Protein AF-A0A257PA71-F1 (afdb_monomer_lite)

Foldseek 3Di:
DDVCVVDVVVVVVCVPPDDPDPDDDDDPPQPQLDADQDDPPDDFADAQAQVSGHHAPCVLVASVVRRVLSVVLCVVCVVVVHTNNVSSNVSSVQQNQLSVLRVVVVVQCPDPVCVVVVVVVCVVPVVVVVVSNVRNHRDPVSRD

Sequence (144 aa):
MDLCCDSPYLAHILAGAEELLPQPLTIYRVPYGYIHRPNANDPTHIFRLGDQAGVIPSFTGDGMAIALHSAALAVDMFTKGADARAFHRRLSEDISGQITRAGWLYRLASMPNLQGVIFSGMQLFPASLRMAARLTRVPVKSRL

Radius of gyration: 19.1 Å; chains: 1; bounding box: 47×32×52 Å

Structure (mmCIF, N/CA/C/O backbone):
data_AF-A0A257PA71-F1
#
_entry.id   AF-A0A257PA71-F1
#
loop_
_atom_site.group_PDB
_atom_site.id
_atom_site.type_symbol
_atom_site.label_atom_id
_atom_site.label_alt_id
_atom_site.label_comp_id
_atom_site.label_asym_id
_atom_site.label_entity_id
_atom_site.label_seq_id
_atom_site.pdbx_PDB_ins_code
_atom_site.Cartn_x
_atom_site.Cartn_y
_atom_site.Cartn_z
_atom_site.occupancy
_atom_site.B_iso_or_equiv
_atom_site.auth_seq_id
_atom_site.auth_comp_id
_atom_site.auth_asym_id
_atom_site.auth_atom_id
_atom_site.pdbx_PDB_model_num
ATOM 1 N N . MET A 1 1 ? 11.593 14.171 -22.102 1.00 53.44 1 MET A N 1
ATOM 2 C CA . MET A 1 1 ? 12.471 13.039 -21.751 1.00 53.44 1 MET A CA 1
ATOM 3 C C . MET A 1 1 ? 11.782 11.811 -22.295 1.00 53.44 1 MET A C 1
ATOM 5 O O . MET A 1 1 ? 10.657 11.557 -21.884 1.00 53.44 1 MET A O 1
ATOM 9 N N . ASP A 1 2 ? 12.372 11.173 -23.299 1.00 76.88 2 ASP A N 1
ATOM 10 C CA . ASP A 1 2 ? 11.778 10.009 -23.956 1.00 76.88 2 ASP A CA 1
ATOM 11 C C . ASP A 1 2 ? 12.252 8.745 -23.226 1.00 76.88 2 ASP A C 1
ATOM 13 O O . ASP A 1 2 ? 13.415 8.362 -23.336 1.00 76.88 2 ASP A O 1
ATOM 17 N N . LEU A 1 3 ? 11.368 8.135 -22.429 1.00 79.50 3 LEU A N 1
ATOM 18 C CA . LEU A 1 3 ? 11.687 6.943 -21.631 1.00 79.50 3 LEU A CA 1
ATOM 19 C C . LEU A 1 3 ? 12.124 5.751 -22.498 1.00 79.50 3 LEU A C 1
ATOM 21 O O . LEU A 1 3 ? 12.829 4.868 -22.006 1.00 79.50 3 LEU A O 1
ATOM 25 N N . CYS A 1 4 ? 11.726 5.713 -23.772 1.00 85.31 4 CYS A N 1
ATOM 26 C CA . CYS A 1 4 ? 12.134 4.665 -24.703 1.00 85.31 4 CYS A CA 1
ATOM 27 C C . CYS A 1 4 ? 13.620 4.777 -25.076 1.00 85.31 4 CYS A C 1
ATOM 29 O O . CYS A 1 4 ? 14.260 3.751 -25.307 1.00 85.31 4 CYS A O 1
ATOM 31 N N . CYS A 1 5 ? 14.197 5.984 -25.061 1.00 85.44 5 CYS A N 1
ATOM 32 C CA . CYS A 1 5 ? 15.634 6.185 -25.272 1.00 85.44 5 CYS A CA 1
ATOM 33 C C . CYS A 1 5 ? 16.476 5.635 -24.112 1.00 85.44 5 CYS A C 1
ATOM 35 O O . CYS A 1 5 ? 17.582 5.145 -24.332 1.00 85.44 5 CYS A O 1
ATOM 37 N N . ASP A 1 6 ? 15.940 5.674 -22.890 1.00 85.50 6 ASP A N 1
ATOM 38 C CA . ASP A 1 6 ? 16.641 5.227 -21.682 1.00 85.50 6 ASP A CA 1
ATOM 39 C C . ASP A 1 6 ? 16.500 3.712 -21.435 1.00 85.50 6 ASP A C 1
ATOM 41 O O . ASP A 1 6 ? 17.232 3.135 -20.629 1.00 85.50 6 ASP A O 1
ATOM 45 N N . SER A 1 7 ? 15.564 3.040 -22.119 1.00 88.50 7 SER A N 1
ATOM 46 C CA . SER A 1 7 ? 15.288 1.611 -21.943 1.00 88.50 7 SER A CA 1
ATOM 47 C C . SER A 1 7 ? 14.947 0.923 -23.273 1.00 88.50 7 SER A C 1
ATOM 49 O O . SER A 1 7 ? 13.787 0.926 -23.695 1.00 88.50 7 SER A O 1
ATOM 51 N N . PRO A 1 8 ? 15.917 0.225 -23.901 1.00 89.31 8 PRO A N 1
ATOM 52 C CA . PRO A 1 8 ? 15.677 -0.551 -25.123 1.00 89.31 8 PRO A CA 1
ATOM 53 C C . PRO A 1 8 ? 14.577 -1.608 -24.963 1.00 89.31 8 PRO A C 1
ATOM 55 O O . PRO A 1 8 ? 13.844 -1.909 -25.902 1.00 89.31 8 PRO A O 1
ATOM 58 N N . TYR A 1 9 ? 14.434 -2.161 -23.756 1.00 89.69 9 TYR A N 1
ATOM 59 C CA . TYR A 1 9 ? 13.377 -3.117 -23.442 1.00 89.69 9 TYR A CA 1
ATOM 60 C C . TYR A 1 9 ? 11.986 -2.468 -23.453 1.00 89.69 9 TYR A C 1
ATOM 62 O O . TYR A 1 9 ? 11.038 -3.052 -23.974 1.00 89.69 9 TYR A O 1
ATOM 70 N N . LEU A 1 10 ? 11.862 -1.248 -22.919 1.00 89.62 10 LEU A N 1
ATOM 71 C CA . LEU A 1 10 ? 10.608 -0.497 -22.964 1.00 89.62 10 LEU A CA 1
ATOM 72 C C . LEU A 1 10 ? 10.233 -0.139 -24.407 1.00 89.62 10 LEU A C 1
ATOM 74 O O . LEU A 1 10 ? 9.086 -0.347 -24.796 1.00 89.62 10 LEU A O 1
ATOM 78 N N . ALA A 1 11 ? 11.206 0.315 -25.204 1.00 91.94 11 ALA A N 1
ATOM 79 C CA . ALA A 1 11 ? 11.009 0.602 -26.625 1.00 91.94 11 ALA A CA 1
ATOM 80 C C . ALA A 1 11 ? 10.507 -0.631 -27.397 1.00 91.94 11 ALA A C 1
ATOM 82 O O . ALA A 1 11 ? 9.630 -0.518 -28.248 1.00 91.94 11 ALA A O 1
ATOM 83 N N . HIS A 1 12 ? 11.020 -1.820 -27.064 1.00 94.44 12 HIS A N 1
ATOM 84 C CA . HIS A 1 12 ? 10.554 -3.071 -27.657 1.00 94.44 12 HIS A CA 1
ATOM 85 C C . HIS A 1 12 ? 9.102 -3.407 -27.279 1.00 94.44 12 HIS A C 1
ATOM 87 O O . HIS A 1 12 ? 8.327 -3.782 -28.153 1.00 94.44 12 HIS A O 1
ATOM 93 N N . ILE A 1 13 ? 8.714 -3.253 -26.006 1.00 94.25 13 ILE A N 1
ATOM 94 C CA . ILE A 1 13 ? 7.335 -3.526 -25.551 1.00 94.25 13 ILE A CA 1
ATOM 95 C C . ILE A 1 13 ? 6.327 -2.573 -26.199 1.00 94.25 13 ILE A C 1
ATOM 97 O O . ILE A 1 13 ? 5.216 -2.985 -26.520 1.00 94.25 13 ILE A O 1
ATOM 101 N N . LEU A 1 14 ? 6.701 -1.306 -26.370 1.00 92.44 14 LEU A N 1
ATOM 102 C CA . LEU A 1 14 ? 5.835 -0.278 -26.946 1.00 92.44 14 LEU A CA 1
ATOM 103 C C . LEU A 1 14 ? 5.907 -0.222 -28.480 1.00 92.44 14 LEU A C 1
ATOM 105 O O . LEU A 1 14 ? 5.293 0.654 -29.088 1.00 92.44 14 LEU A O 1
ATOM 109 N N . ALA A 1 15 ? 6.630 -1.141 -29.127 1.00 94.31 15 ALA A N 1
ATOM 110 C CA . ALA A 1 15 ? 6.747 -1.170 -30.578 1.00 94.31 15 ALA A CA 1
ATOM 111 C C . ALA A 1 15 ? 5.366 -1.348 -31.235 1.00 94.31 15 ALA A C 1
ATOM 113 O O . ALA A 1 15 ? 4.691 -2.357 -31.038 1.00 94.31 15 ALA A O 1
ATOM 114 N N . GLY A 1 16 ? 4.952 -0.357 -32.029 1.00 93.12 16 GLY A N 1
ATOM 115 C CA . GLY A 1 16 ? 3.643 -0.338 -32.690 1.00 93.12 16 GLY A CA 1
ATOM 116 C C . GLY A 1 16 ? 2.478 0.118 -31.805 1.00 93.12 16 GLY A C 1
ATOM 117 O O . GLY A 1 16 ? 1.339 0.080 -32.263 1.00 93.12 16 GLY A O 1
ATOM 118 N N . ALA A 1 17 ? 2.734 0.553 -30.567 1.00 92.94 17 ALA A N 1
ATOM 119 C CA . ALA A 1 17 ? 1.725 1.214 -29.749 1.00 92.94 17 ALA A CA 1
ATOM 120 C C . ALA A 1 17 ? 1.422 2.624 -30.289 1.00 92.94 17 ALA A C 1
ATOM 122 O O . ALA A 1 17 ? 2.310 3.314 -30.789 1.00 92.94 17 ALA A O 1
ATOM 123 N N . GLU A 1 18 ? 0.169 3.056 -30.156 1.00 92.62 18 GLU A N 1
ATOM 124 C CA . GLU A 1 18 ? -0.270 4.416 -30.477 1.00 92.62 18 GLU A CA 1
ATOM 125 C C . GLU A 1 18 ? -0.440 5.223 -29.185 1.00 92.62 18 GLU A C 1
ATOM 127 O O . GLU A 1 18 ? -1.085 4.773 -28.232 1.00 92.62 18 GLU A O 1
ATOM 132 N N . GLU A 1 19 ? 0.141 6.422 -29.135 1.00 89.62 19 GLU A N 1
ATOM 133 C CA . GLU A 1 19 ? -0.045 7.332 -28.006 1.00 89.62 19 GLU A CA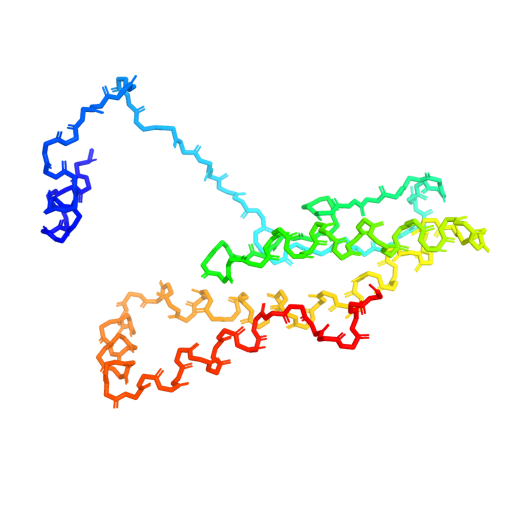 1
ATOM 134 C C . GLU A 1 19 ? -1.458 7.927 -28.033 1.00 89.62 19 GLU A C 1
ATOM 136 O O . GLU A 1 19 ? -1.798 8.739 -28.888 1.00 89.62 19 GLU A O 1
ATOM 141 N N . LEU A 1 20 ? -2.288 7.554 -27.056 1.00 92.25 20 LEU A N 1
ATOM 142 C CA . LEU A 1 20 ? -3.658 8.071 -26.939 1.00 92.25 20 LEU A CA 1
ATOM 143 C C . LEU A 1 20 ? -3.735 9.485 -26.340 1.00 92.25 20 LEU A C 1
ATOM 145 O O . LEU A 1 20 ? -4.803 10.095 -26.333 1.00 92.25 20 LEU A O 1
ATOM 149 N N . LEU A 1 21 ? -2.634 9.991 -25.780 1.00 90.50 21 LEU A N 1
ATOM 150 C CA . LEU A 1 21 ? -2.567 11.284 -25.105 1.00 90.50 21 LEU A CA 1
ATOM 151 C C . LEU A 1 21 ? -1.356 12.073 -25.613 1.00 90.50 21 LEU A C 1
ATOM 153 O O . LEU A 1 21 ? -0.294 11.479 -25.768 1.00 90.50 21 LEU A O 1
ATOM 157 N N . PRO A 1 22 ? -1.454 13.409 -25.761 1.00 89.12 22 PRO A N 1
ATOM 158 C CA . PRO A 1 22 ? -0.326 14.241 -26.196 1.00 89.12 22 PRO A CA 1
ATOM 159 C C . PRO A 1 22 ? 0.881 14.234 -25.245 1.00 89.12 22 PRO A C 1
ATOM 161 O O . PRO A 1 22 ? 1.955 14.705 -25.605 1.00 89.12 22 PRO A O 1
ATOM 164 N N . GLN A 1 23 ? 0.683 13.796 -23.998 1.00 84.31 23 GLN A N 1
ATOM 165 C CA . GLN A 1 23 ? 1.734 13.654 -22.995 1.00 84.31 23 GLN A CA 1
ATOM 166 C C . GLN A 1 23 ? 1.343 12.609 -21.936 1.00 84.31 23 GLN A C 1
ATOM 168 O O . GLN A 1 23 ? 0.150 12.452 -21.645 1.00 84.31 23 GLN A O 1
ATOM 173 N N . PRO A 1 24 ? 2.320 11.939 -21.295 1.00 81.19 24 PRO A N 1
ATOM 174 C CA . PRO A 1 24 ? 2.051 11.025 -20.191 1.00 81.19 24 PRO A CA 1
ATOM 175 C C . PRO A 1 24 ? 1.407 11.734 -18.993 1.00 81.19 24 PRO A C 1
ATOM 177 O O . PRO A 1 24 ? 1.879 12.780 -18.541 1.00 81.19 24 PRO A O 1
ATOM 180 N N . LEU A 1 25 ? 0.368 11.127 -18.418 1.00 86.00 25 LEU A N 1
ATOM 181 C CA . LEU A 1 25 ? -0.167 11.529 -17.117 1.00 86.00 25 LEU A CA 1
ATOM 182 C C . LEU A 1 25 ? 0.612 10.821 -16.010 1.00 86.00 25 LEU A C 1
ATOM 184 O O . LEU A 1 25 ? 0.800 9.607 -16.051 1.00 86.00 25 LEU A O 1
ATOM 188 N N . THR A 1 26 ? 1.047 11.576 -15.003 1.00 81.00 26 THR A N 1
ATOM 189 C CA . THR A 1 26 ? 1.790 11.028 -13.867 1.00 81.00 26 THR A CA 1
ATOM 190 C C . THR A 1 26 ? 1.078 11.307 -12.553 1.00 81.00 26 THR A C 1
ATOM 192 O O . THR A 1 26 ? 0.600 12.414 -12.301 1.00 81.00 26 THR A O 1
ATOM 195 N N . ILE A 1 27 ? 1.035 10.291 -11.693 1.00 81.75 27 ILE A N 1
ATOM 196 C CA . ILE A 1 27 ? 0.692 10.448 -10.283 1.00 81.75 27 ILE A CA 1
ATOM 197 C C . ILE A 1 27 ? 2.019 10.536 -9.532 1.00 81.75 27 ILE A C 1
ATOM 199 O O . ILE A 1 27 ? 2.791 9.578 -9.492 1.00 81.75 27 ILE A O 1
ATOM 203 N N . TYR A 1 28 ? 2.291 11.697 -8.942 1.00 84.75 28 TYR A N 1
ATOM 204 C CA . TYR A 1 28 ? 3.550 11.983 -8.259 1.00 84.75 28 TYR A CA 1
ATOM 205 C C . TYR A 1 28 ? 3.327 12.233 -6.764 1.00 84.75 28 TYR A C 1
ATOM 207 O O . TYR A 1 28 ? 2.225 12.560 -6.330 1.00 84.75 28 TYR A O 1
ATOM 215 N N . ARG A 1 29 ? 4.393 12.078 -5.965 1.00 84.81 29 ARG A N 1
ATOM 216 C CA . ARG A 1 29 ? 4.389 12.294 -4.500 1.00 84.81 29 ARG A CA 1
ATOM 217 C C . ARG A 1 29 ? 3.359 11.447 -3.744 1.00 84.81 29 ARG A C 1
ATOM 219 O O . ARG A 1 29 ? 2.805 11.884 -2.737 1.00 84.81 29 ARG A O 1
ATOM 226 N N . VAL A 1 30 ? 3.156 10.213 -4.200 1.00 89.50 30 VAL A N 1
ATOM 227 C CA . VAL A 1 30 ? 2.355 9.222 -3.475 1.00 89.50 30 VAL A CA 1
ATOM 228 C C . VAL A 1 30 ? 2.965 9.012 -2.078 1.00 89.50 30 VAL A C 1
ATOM 230 O O . VAL A 1 30 ? 4.174 8.775 -1.983 1.00 89.50 30 VAL A O 1
ATOM 233 N N . PRO A 1 31 ? 2.180 9.100 -0.988 1.00 92.38 31 PRO A N 1
ATOM 234 C CA . PRO A 1 31 ? 2.688 9.032 0.380 1.00 92.38 31 PRO A CA 1
ATOM 235 C C . PRO A 1 31 ? 2.965 7.581 0.809 1.00 92.38 31 PRO A C 1
ATOM 237 O O . PRO A 1 31 ? 2.367 7.063 1.750 1.00 92.38 31 PRO A O 1
ATOM 240 N N . TYR A 1 32 ? 3.869 6.893 0.107 1.00 92.69 32 TYR A N 1
ATOM 241 C CA . TYR A 1 32 ? 4.229 5.511 0.417 1.00 92.69 32 TYR A CA 1
ATOM 242 C C . TYR A 1 32 ? 4.723 5.359 1.859 1.00 92.69 32 TYR A C 1
ATOM 244 O O . TYR A 1 32 ? 5.576 6.113 2.326 1.00 92.69 32 TYR A O 1
ATOM 252 N N . GLY A 1 33 ? 4.209 4.343 2.552 1.00 93.31 33 GLY A N 1
ATOM 253 C CA . GLY A 1 33 ? 4.483 4.111 3.969 1.00 93.31 33 GLY A CA 1
ATOM 254 C C . GLY A 1 33 ? 3.468 4.760 4.909 1.00 93.31 33 GLY A C 1
ATOM 255 O O . GLY A 1 33 ? 3.524 4.503 6.111 1.00 93.31 33 GLY A O 1
ATOM 256 N N . TYR A 1 34 ? 2.535 5.566 4.390 1.00 96.12 34 TYR A N 1
ATOM 257 C CA . TYR A 1 34 ? 1.442 6.112 5.185 1.00 96.12 34 TYR A CA 1
ATOM 258 C C . TYR A 1 34 ? 0.597 4.989 5.790 1.00 96.12 34 TYR A C 1
ATOM 260 O O . TYR A 1 34 ? 0.215 4.044 5.100 1.00 96.12 34 TYR A O 1
ATOM 268 N N . ILE A 1 35 ? 0.299 5.119 7.081 1.00 96.88 35 ILE A N 1
ATOM 269 C CA . ILE A 1 35 ? -0.636 4.280 7.829 1.00 96.88 35 ILE A CA 1
ATOM 270 C C . ILE A 1 35 ? -1.412 5.223 8.738 1.00 96.88 35 ILE A C 1
ATOM 272 O O . ILE A 1 35 ? -0.818 5.907 9.577 1.00 96.88 35 ILE A O 1
ATOM 276 N N . HIS A 1 36 ? -2.731 5.251 8.597 1.00 96.75 36 HIS A N 1
ATOM 277 C CA . HIS A 1 36 ? -3.580 5.994 9.509 1.00 96.75 36 HIS A CA 1
ATOM 278 C C . HIS A 1 36 ? -3.499 5.374 10.911 1.00 96.75 36 HIS A C 1
ATOM 280 O O . HIS A 1 36 ? -3.703 4.173 11.101 1.00 96.75 36 HIS A O 1
ATOM 286 N N . ARG A 1 37 ? -3.182 6.207 11.904 1.00 94.44 37 ARG A N 1
ATOM 287 C CA . ARG A 1 37 ? -3.182 5.844 13.323 1.00 94.44 37 ARG A CA 1
ATOM 288 C C . ARG A 1 37 ? -4.331 6.597 13.995 1.00 94.44 37 ARG A C 1
ATOM 290 O O . ARG A 1 37 ? -4.343 7.827 13.901 1.00 94.44 37 ARG A O 1
ATOM 297 N N . PRO A 1 38 ? -5.271 5.898 14.655 1.00 92.00 38 PRO A N 1
ATOM 298 C CA . PRO A 1 38 ? -6.423 6.556 15.252 1.00 92.00 38 PRO A CA 1
ATOM 299 C C . PRO A 1 38 ? -5.984 7.514 16.363 1.00 92.00 38 PRO A C 1
ATOM 301 O O . PRO A 1 38 ? -5.160 7.162 17.209 1.00 92.00 38 PRO A O 1
ATOM 304 N N . ASN A 1 39 ? -6.556 8.714 16.389 1.00 91.94 39 ASN A N 1
ATOM 305 C CA . ASN A 1 39 ? -6.271 9.753 17.379 1.00 91.94 39 ASN A CA 1
ATOM 306 C C . ASN A 1 39 ? -7.561 10.300 18.018 1.00 91.94 39 ASN A C 1
ATOM 308 O O . ASN A 1 39 ? -8.667 9.925 17.641 1.00 91.94 39 ASN A O 1
ATOM 312 N N . ALA A 1 40 ? -7.441 11.129 19.060 1.00 88.44 40 ALA A N 1
ATOM 313 C CA . ALA A 1 40 ? -8.579 11.669 19.821 1.00 88.44 40 ALA A CA 1
ATOM 314 C C . ALA A 1 40 ? -9.595 12.452 18.966 1.00 88.44 40 ALA A C 1
ATOM 316 O O . ALA A 1 40 ? -10.782 12.412 19.267 1.00 88.44 40 ALA A O 1
ATOM 317 N N . ASN A 1 41 ? -9.136 13.098 17.892 1.00 90.81 41 ASN A N 1
ATOM 318 C CA . ASN A 1 41 ? -9.944 13.986 17.058 1.00 90.81 41 ASN A CA 1
ATOM 319 C C . ASN A 1 41 ? -10.607 13.266 15.875 1.00 90.81 41 ASN A C 1
ATOM 321 O O . ASN A 1 41 ? -11.297 13.905 15.081 1.00 90.81 41 ASN A O 1
ATOM 325 N N . ASP A 1 42 ? -10.385 11.958 15.715 1.00 91.62 42 ASP A N 1
ATOM 326 C CA . ASP A 1 42 ? -11.008 11.203 14.634 1.00 91.62 42 ASP A CA 1
ATOM 327 C C . ASP A 1 42 ? -12.525 11.058 14.850 1.00 91.62 42 ASP A C 1
ATOM 329 O O . ASP A 1 42 ? -12.956 10.671 15.942 1.00 91.62 42 ASP A O 1
ATOM 333 N N . PRO A 1 43 ? -13.350 11.303 13.813 1.00 91.25 43 PRO A N 1
ATOM 334 C CA . PRO A 1 43 ? -14.786 11.067 13.884 1.00 91.25 43 PRO A CA 1
ATOM 335 C C . PRO A 1 43 ? -15.098 9.598 14.188 1.00 91.25 43 PRO A C 1
ATOM 337 O O . PRO A 1 43 ? -14.605 8.690 13.520 1.00 91.25 43 PRO A O 1
ATOM 340 N N . THR A 1 44 ? -15.969 9.359 15.167 1.00 87.00 44 THR A N 1
ATOM 341 C CA . THR A 1 44 ? -16.285 8.013 15.682 1.00 87.00 44 THR A CA 1
ATOM 342 C C . THR A 1 44 ? -16.997 7.101 14.680 1.00 87.00 44 THR A C 1
ATOM 344 O O . THR A 1 44 ? -16.981 5.883 14.843 1.00 87.00 44 THR A O 1
ATOM 347 N N . HIS A 1 45 ? -17.601 7.675 13.639 1.00 89.31 45 HIS A N 1
ATOM 348 C CA . HIS A 1 45 ? -18.443 6.988 12.657 1.00 89.31 45 HIS A CA 1
ATOM 349 C C . HIS A 1 45 ? -17.860 6.995 11.233 1.00 89.31 45 HIS A C 1
ATOM 351 O O . HIS A 1 45 ? -18.535 6.568 10.299 1.00 89.31 45 HIS A O 1
ATOM 357 N N . ILE A 1 46 ? -16.619 7.464 11.039 1.00 94.69 46 ILE A N 1
ATOM 358 C CA . ILE A 1 46 ? -15.973 7.486 9.716 1.00 94.69 46 ILE A CA 1
ATOM 359 C C . ILE A 1 46 ? -14.943 6.361 9.607 1.00 94.69 46 ILE A C 1
ATOM 361 O O . ILE A 1 46 ? -13.843 6.439 10.151 1.00 94.69 46 ILE A O 1
ATOM 365 N N . PHE A 1 47 ? -15.285 5.336 8.830 1.00 96.44 47 PHE A N 1
ATOM 366 C CA . PHE A 1 47 ? -14.406 4.215 8.509 1.00 96.44 47 PHE A CA 1
ATOM 367 C C . PHE A 1 47 ? -13.572 4.574 7.277 1.00 96.44 47 PHE A C 1
ATOM 369 O O . PHE A 1 47 ? -14.107 4.862 6.210 1.00 96.44 47 PHE A O 1
ATOM 376 N N . ARG A 1 48 ? -12.244 4.570 7.426 1.00 97.00 48 ARG A N 1
ATOM 377 C CA . ARG A 1 48 ? -11.301 4.889 6.341 1.00 97.00 48 ARG A CA 1
ATOM 378 C C . ARG A 1 48 ? -10.832 3.585 5.726 1.00 97.00 48 ARG A C 1
ATOM 380 O O . ARG A 1 48 ? -10.331 2.736 6.455 1.00 97.00 48 ARG A O 1
ATOM 387 N N . LEU A 1 49 ? -11.006 3.428 4.421 1.00 97.31 49 LEU A N 1
ATOM 388 C CA . LEU A 1 49 ? -10.714 2.191 3.693 1.00 97.31 49 LEU A CA 1
ATOM 389 C C . LEU A 1 49 ? -9.629 2.434 2.639 1.00 97.31 49 LEU A C 1
ATOM 391 O O . LEU A 1 49 ? -9.419 3.570 2.208 1.00 97.31 49 LEU A O 1
ATOM 395 N N . GLY A 1 50 ? -8.954 1.366 2.213 1.00 96.00 50 GLY A N 1
ATOM 396 C CA . GLY A 1 50 ? -7.920 1.419 1.174 1.00 96.00 50 GLY A CA 1
ATOM 397 C C . GLY A 1 50 ? -6.842 2.463 1.469 1.00 96.00 50 GLY A C 1
ATOM 398 O O . GLY A 1 50 ? -6.347 2.552 2.594 1.00 96.00 50 GLY A O 1
ATOM 399 N N . ASP A 1 51 ? -6.525 3.291 0.475 1.00 95.19 51 ASP A N 1
ATOM 400 C CA . ASP A 1 51 ? -5.462 4.300 0.563 1.00 95.19 51 ASP A CA 1
ATOM 401 C C . ASP A 1 51 ? -5.721 5.384 1.624 1.00 95.19 51 ASP A C 1
ATOM 403 O O . ASP A 1 51 ? -4.778 6.009 2.109 1.00 95.19 51 ASP A O 1
ATOM 407 N N . GLN A 1 52 ? -6.973 5.576 2.068 1.00 95.25 52 GLN A N 1
ATOM 408 C CA . GLN A 1 52 ? -7.265 6.459 3.205 1.00 95.25 52 GLN A CA 1
ATOM 409 C C . GLN A 1 52 ? -6.800 5.873 4.548 1.00 95.25 52 GLN A C 1
ATOM 411 O O . GLN A 1 52 ? -6.659 6.611 5.523 1.00 95.25 52 GLN A O 1
ATOM 416 N N . ALA A 1 53 ? -6.587 4.556 4.619 1.00 96.06 53 ALA A N 1
ATOM 417 C CA . ALA A 1 53 ? -6.096 3.859 5.804 1.00 96.06 53 ALA A CA 1
ATOM 418 C C . ALA A 1 53 ? -4.608 3.505 5.724 1.00 96.06 53 ALA A C 1
ATOM 420 O O . ALA A 1 53 ? -3.933 3.484 6.754 1.00 96.06 53 ALA A O 1
ATOM 421 N N . GLY A 1 54 ? -4.073 3.246 4.532 1.00 96.00 54 GLY A N 1
ATOM 422 C CA . GLY A 1 54 ? -2.644 3.027 4.358 1.00 96.00 54 GLY A CA 1
ATOM 423 C C . GLY A 1 54 ? -2.227 2.894 2.900 1.00 96.00 54 GLY A C 1
ATOM 424 O O . GLY A 1 54 ? -2.977 2.375 2.085 1.00 96.00 54 GLY A O 1
ATOM 425 N N . VAL A 1 55 ? -1.010 3.345 2.587 1.00 95.38 55 VAL A N 1
ATOM 426 C CA . VAL A 1 55 ? -0.495 3.436 1.214 1.00 95.38 55 VAL A CA 1
ATOM 427 C C . VAL A 1 55 ? 0.810 2.651 1.097 1.00 95.38 55 VAL A C 1
ATOM 429 O O . VAL A 1 55 ? 1.830 2.993 1.704 1.00 95.38 55 VAL A O 1
ATOM 432 N N . ILE A 1 56 ? 0.789 1.583 0.300 1.00 93.88 56 ILE A N 1
ATOM 433 C CA . ILE A 1 56 ? 1.930 0.687 0.077 1.00 93.88 56 ILE A CA 1
ATOM 434 C C . ILE A 1 56 ? 2.671 1.047 -1.222 1.00 93.88 56 ILE A C 1
ATOM 436 O O . ILE A 1 56 ? 2.022 1.447 -2.188 1.00 93.88 56 ILE A O 1
ATOM 440 N N . PRO A 1 57 ? 4.010 0.899 -1.305 1.00 91.31 57 PRO A N 1
ATOM 441 C CA . PRO A 1 57 ? 4.725 1.021 -2.573 1.00 91.31 57 PRO A CA 1
ATOM 442 C C . PRO A 1 57 ? 4.118 0.157 -3.685 1.00 91.31 57 PRO A C 1
ATOM 444 O O . PRO A 1 57 ? 4.052 -1.072 -3.554 1.00 91.31 57 PRO A O 1
ATOM 447 N N . SER A 1 58 ? 3.757 0.795 -4.805 1.00 86.38 58 SER A N 1
ATOM 448 C CA . SER A 1 58 ? 3.120 0.154 -5.971 1.00 86.38 58 SER A CA 1
ATOM 449 C C . SER A 1 58 ? 3.913 -1.030 -6.524 1.00 86.38 58 SER A C 1
ATOM 451 O O . SER A 1 58 ? 3.327 -1.982 -7.026 1.00 86.38 58 SER A O 1
ATOM 453 N N . PHE A 1 59 ? 5.238 -1.026 -6.340 1.00 79.31 59 PHE A N 1
ATOM 454 C CA . PHE A 1 59 ? 6.131 -2.138 -6.676 1.00 79.31 59 PHE A CA 1
ATOM 455 C C . PHE A 1 59 ? 5.671 -3.495 -6.113 1.00 79.31 59 PHE A C 1
ATOM 457 O O . PHE A 1 59 ? 5.885 -4.532 -6.730 1.00 79.31 59 PHE A O 1
ATOM 464 N N . THR A 1 60 ? 5.031 -3.498 -4.943 1.00 78.56 60 THR A N 1
ATOM 465 C CA . THR A 1 60 ? 4.575 -4.733 -4.284 1.00 78.56 60 THR A CA 1
ATOM 466 C C . THR A 1 60 ? 3.172 -5.174 -4.697 1.00 78.56 60 THR A C 1
ATOM 468 O O . THR A 1 60 ? 2.791 -6.308 -4.410 1.00 78.56 60 THR A O 1
ATOM 471 N N . GLY A 1 61 ? 2.417 -4.306 -5.382 1.00 78.69 61 GLY A N 1
ATOM 472 C CA . GLY A 1 61 ? 1.113 -4.620 -5.971 1.00 78.69 61 GLY A CA 1
ATOM 473 C C . GLY A 1 61 ? -0.021 -4.919 -4.984 1.00 78.69 61 GLY A C 1
ATOM 474 O O . GLY A 1 61 ? -1.054 -5.428 -5.403 1.00 78.69 61 GLY A O 1
ATOM 475 N N . ASP A 1 62 ? 0.140 -4.629 -3.689 1.00 87.12 62 ASP A N 1
ATOM 476 C CA . ASP A 1 62 ? -0.796 -5.092 -2.648 1.00 87.12 62 ASP A CA 1
ATOM 477 C C . ASP A 1 62 ? -1.850 -4.046 -2.229 1.00 87.12 62 ASP A C 1
ATOM 479 O O . ASP A 1 62 ? -2.643 -4.292 -1.322 1.00 87.12 62 ASP A O 1
ATOM 483 N N . GLY A 1 63 ? -1.897 -2.880 -2.888 1.00 91.56 63 GLY A N 1
ATOM 484 C CA . GLY A 1 63 ? -2.857 -1.809 -2.569 1.00 91.56 63 GLY A CA 1
ATOM 485 C C . GLY A 1 63 ? -4.318 -2.257 -2.698 1.00 91.56 63 GLY A C 1
ATOM 486 O O . GLY A 1 63 ? -5.124 -2.039 -1.796 1.00 91.56 63 GLY A O 1
ATOM 487 N N . MET A 1 64 ? -4.642 -3.004 -3.759 1.00 93.12 64 MET A N 1
ATOM 488 C CA . MET A 1 64 ? -5.978 -3.591 -3.934 1.00 93.12 64 MET A CA 1
ATOM 489 C C . MET A 1 64 ? -6.317 -4.610 -2.839 1.00 93.12 64 MET A C 1
ATOM 491 O O . MET A 1 64 ? -7.464 -4.684 -2.401 1.00 93.12 64 MET A O 1
ATOM 495 N N . ALA A 1 65 ? -5.332 -5.377 -2.363 1.00 92.62 65 ALA A N 1
ATOM 496 C CA . ALA A 1 65 ? -5.544 -6.320 -1.272 1.00 92.62 65 ALA A CA 1
ATOM 497 C C . ALA A 1 65 ? -5.828 -5.593 0.050 1.00 92.62 65 ALA A C 1
ATOM 499 O O . ALA A 1 65 ? -6.720 -6.014 0.781 1.00 92.62 65 ALA A O 1
ATOM 500 N N . ILE A 1 66 ? -5.140 -4.477 0.329 1.00 94.56 66 ILE A N 1
ATOM 501 C CA . ILE A 1 66 ? -5.443 -3.602 1.474 1.00 94.56 66 ILE A CA 1
ATOM 502 C C . ILE A 1 66 ? -6.866 -3.047 1.359 1.00 94.56 66 ILE A C 1
ATOM 504 O O . ILE A 1 66 ? -7.607 -3.087 2.338 1.00 94.56 66 ILE A O 1
ATOM 508 N N . ALA A 1 67 ? -7.270 -2.567 0.178 1.00 96.44 67 ALA A N 1
ATOM 509 C CA . ALA A 1 67 ? -8.615 -2.040 -0.042 1.00 96.44 67 ALA A CA 1
ATOM 510 C C . ALA A 1 67 ? -9.694 -3.091 0.260 1.00 96.44 67 ALA A C 1
ATOM 512 O O . ALA A 1 67 ? -10.576 -2.841 1.083 1.00 96.44 67 ALA A O 1
ATOM 513 N N . LEU A 1 68 ? -9.573 -4.288 -0.319 1.00 96.25 68 LEU A N 1
ATOM 514 C CA . LEU A 1 68 ? -10.511 -5.390 -0.091 1.00 96.25 68 LEU A CA 1
ATOM 515 C C . LEU A 1 68 ? -10.516 -5.859 1.370 1.00 96.25 68 LEU A C 1
ATOM 517 O O . LEU A 1 68 ? -11.587 -6.014 1.953 1.00 96.25 68 LEU A O 1
ATOM 521 N N . HIS A 1 69 ? -9.336 -6.023 1.977 1.00 96.44 69 HIS A N 1
ATOM 522 C CA . HIS A 1 69 ? -9.199 -6.395 3.389 1.00 96.44 69 HIS A CA 1
ATOM 523 C C . HIS A 1 69 ? -9.870 -5.368 4.306 1.00 96.44 69 HIS A C 1
ATOM 525 O O . HIS A 1 69 ? -10.684 -5.719 5.156 1.00 96.44 69 HIS A O 1
ATOM 531 N N . SER A 1 70 ? -9.586 -4.081 4.091 1.00 97.75 70 SER A N 1
ATOM 532 C CA . SER A 1 70 ? -10.178 -3.001 4.880 1.00 97.75 70 SER A CA 1
ATOM 533 C C . SER A 1 70 ? -11.699 -2.950 4.746 1.00 97.75 70 SER A C 1
ATOM 535 O O . SER A 1 70 ? -12.376 -2.729 5.745 1.00 97.75 70 SER A O 1
ATOM 537 N N . ALA A 1 71 ? -12.245 -3.204 3.551 1.00 97.69 71 ALA A N 1
ATOM 538 C CA . ALA A 1 71 ? -13.684 -3.236 3.321 1.00 97.69 71 ALA A CA 1
ATOM 539 C C . ALA A 1 71 ? -14.351 -4.415 4.046 1.00 97.69 71 ALA A C 1
ATOM 541 O O . ALA A 1 71 ? -15.329 -4.209 4.762 1.00 97.69 71 ALA A O 1
ATOM 542 N N . ALA A 1 72 ? -13.799 -5.626 3.918 1.00 97.81 72 ALA A N 1
ATOM 543 C CA . ALA A 1 72 ? -14.314 -6.813 4.602 1.00 97.81 72 ALA A CA 1
ATOM 544 C C . ALA A 1 72 ? -14.293 -6.640 6.129 1.00 97.81 72 ALA A C 1
ATOM 546 O O . ALA A 1 72 ? -15.300 -6.864 6.801 1.00 97.81 72 ALA A O 1
ATOM 547 N N . LEU A 1 73 ? -13.171 -6.148 6.666 1.00 97.62 73 LEU A N 1
ATOM 548 C CA . LEU A 1 73 ? -13.025 -5.861 8.090 1.00 97.62 73 LEU A CA 1
ATOM 549 C C . LEU A 1 73 ? -14.004 -4.776 8.561 1.00 97.62 73 LEU A C 1
ATOM 551 O O . LEU A 1 73 ? -14.582 -4.902 9.637 1.00 97.62 73 LEU A O 1
ATOM 555 N N . ALA A 1 74 ? -14.211 -3.718 7.772 1.00 97.38 74 ALA A N 1
ATOM 556 C CA . ALA A 1 74 ? -15.145 -2.654 8.124 1.00 97.38 74 ALA A CA 1
ATOM 557 C C . ALA A 1 74 ? -16.584 -3.169 8.204 1.00 97.38 74 ALA A C 1
ATOM 559 O O . ALA A 1 74 ? -17.272 -2.852 9.168 1.00 97.38 74 ALA A O 1
ATOM 560 N N . VAL A 1 75 ? -17.022 -3.993 7.246 1.00 97.56 75 VAL A N 1
ATOM 561 C CA . VAL A 1 75 ? -18.360 -4.606 7.262 1.00 97.56 75 VAL A CA 1
ATOM 562 C C . VAL A 1 75 ? -18.538 -5.508 8.488 1.00 97.56 75 VAL A C 1
ATOM 564 O O . VAL A 1 75 ? -19.534 -5.380 9.203 1.00 97.56 75 VAL A O 1
ATOM 567 N N . ASP A 1 76 ? -17.568 -6.379 8.777 1.00 97.56 76 ASP A N 1
ATOM 568 C CA . ASP A 1 76 ? -17.612 -7.268 9.946 1.00 97.56 76 ASP A CA 1
ATOM 569 C C . ASP A 1 76 ? -17.680 -6.485 11.268 1.00 97.56 76 ASP A C 1
ATOM 571 O O . ASP A 1 76 ? -18.509 -6.759 12.135 1.00 97.56 76 ASP A O 1
ATOM 575 N N . MET A 1 77 ? -16.843 -5.459 11.416 1.00 96.88 77 MET A N 1
ATOM 576 C CA . MET A 1 77 ? -16.783 -4.661 12.639 1.00 96.88 77 MET A CA 1
ATOM 577 C C . MET A 1 77 ? -18.003 -3.751 12.804 1.00 96.88 77 MET A C 1
ATOM 579 O O . MET A 1 77 ? -18.540 -3.642 13.907 1.00 96.88 77 MET A O 1
ATOM 583 N N . PHE A 1 78 ? -18.479 -3.144 11.716 1.00 96.38 78 PHE A N 1
ATOM 584 C CA . PHE A 1 78 ? -19.668 -2.296 11.721 1.00 96.38 78 PHE A CA 1
ATOM 585 C C . PHE A 1 78 ? -20.921 -3.087 12.111 1.00 96.38 78 PHE A C 1
ATOM 587 O O . PHE A 1 78 ? -21.681 -2.652 12.974 1.00 96.38 78 PHE A O 1
ATOM 594 N N . THR A 1 79 ? -21.113 -4.284 11.546 1.00 97.00 79 THR A N 1
ATOM 595 C CA . THR A 1 79 ? -22.269 -5.143 11.873 1.00 97.00 79 THR A CA 1
ATOM 596 C C . THR A 1 79 ? -22.255 -5.654 13.317 1.00 97.00 79 THR A C 1
ATOM 598 O O . THR A 1 79 ? -23.314 -5.926 13.879 1.00 97.00 79 THR A O 1
ATOM 601 N N . LYS A 1 80 ? -21.079 -5.715 13.953 1.00 96.50 80 LYS A N 1
ATOM 602 C CA . LYS A 1 80 ? -20.902 -6.027 15.383 1.00 96.50 80 LYS A CA 1
ATOM 603 C C . LYS A 1 80 ? -20.988 -4.799 16.302 1.00 96.50 80 LYS A C 1
ATOM 605 O O . LYS A 1 80 ? -20.795 -4.936 17.508 1.00 96.50 80 LYS A O 1
ATOM 610 N N . GLY A 1 81 ? -21.259 -3.611 15.759 1.00 95.56 81 GLY A N 1
ATOM 611 C CA . GLY A 1 81 ? -21.393 -2.369 16.525 1.00 95.56 81 GLY A CA 1
ATOM 612 C C . GLY A 1 81 ? -20.070 -1.761 17.000 1.00 95.56 81 GLY A C 1
ATOM 613 O O . GLY A 1 81 ? -20.072 -0.960 17.933 1.00 95.56 81 GLY A O 1
ATOM 614 N N . ALA A 1 82 ? -18.936 -2.133 16.398 1.00 95.00 82 ALA A N 1
ATOM 615 C CA . ALA A 1 82 ? -17.656 -1.502 16.706 1.00 95.00 82 ALA A CA 1
ATOM 616 C C . ALA A 1 82 ? -17.576 -0.083 16.117 1.00 95.00 82 ALA A C 1
ATOM 618 O O . ALA A 1 82 ? -18.160 0.208 15.073 1.00 95.00 82 ALA A O 1
ATOM 619 N N . ASP A 1 83 ? -16.811 0.792 16.770 1.00 94.81 83 ASP A N 1
ATOM 620 C CA . ASP A 1 83 ? -16.571 2.156 16.301 1.00 94.81 83 ASP A CA 1
ATOM 621 C C . ASP A 1 83 ? -15.389 2.246 15.316 1.00 94.81 83 ASP A C 1
ATOM 623 O O . ASP A 1 83 ? -14.585 1.317 15.154 1.00 94.81 83 ASP A O 1
ATOM 627 N N . ALA A 1 84 ? -15.260 3.404 14.660 1.00 95.69 84 ALA A N 1
ATOM 628 C CA . ALA A 1 84 ? -14.182 3.650 13.705 1.00 95.69 84 ALA A CA 1
ATOM 629 C C . ALA A 1 84 ? -12.789 3.531 14.349 1.00 95.69 84 ALA A C 1
ATOM 631 O O . ALA A 1 84 ? -11.866 3.009 13.728 1.00 95.69 84 ALA A O 1
ATOM 632 N N . ARG A 1 85 ? -12.631 3.943 15.616 1.00 95.69 85 ARG A N 1
ATOM 633 C CA . ARG A 1 85 ? -11.351 3.879 16.340 1.00 95.69 85 ARG A CA 1
ATOM 634 C C . ARG A 1 85 ? -10.877 2.438 16.516 1.00 95.69 85 ARG A C 1
ATOM 636 O O . ARG A 1 85 ? -9.699 2.151 16.282 1.00 95.69 85 ARG A O 1
ATOM 643 N N . ALA A 1 86 ? -11.761 1.542 16.953 1.00 95.38 86 ALA A N 1
ATOM 644 C CA . ALA A 1 86 ? -11.457 0.127 17.103 1.00 95.38 86 ALA A CA 1
ATOM 645 C C . ALA A 1 86 ? -11.086 -0.490 15.751 1.00 95.38 86 ALA A C 1
ATOM 647 O O . ALA A 1 86 ? -10.094 -1.219 15.667 1.00 95.38 86 ALA A O 1
ATOM 648 N N . PHE A 1 87 ? -11.830 -0.134 14.701 1.00 97.56 87 PHE A N 1
ATOM 649 C CA . PHE A 1 87 ? -11.549 -0.554 13.334 1.00 97.56 87 PHE A CA 1
ATOM 650 C C . PHE A 1 87 ? -10.176 -0.083 12.841 1.00 97.56 87 PHE A C 1
ATOM 652 O O . PHE A 1 87 ? -9.364 -0.909 12.428 1.00 97.56 87 PHE A O 1
ATOM 659 N N . HIS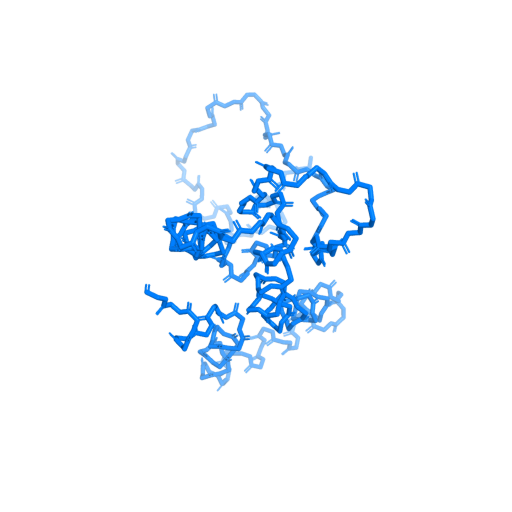 A 1 88 ? -9.856 1.210 12.937 1.00 97.81 88 HIS A N 1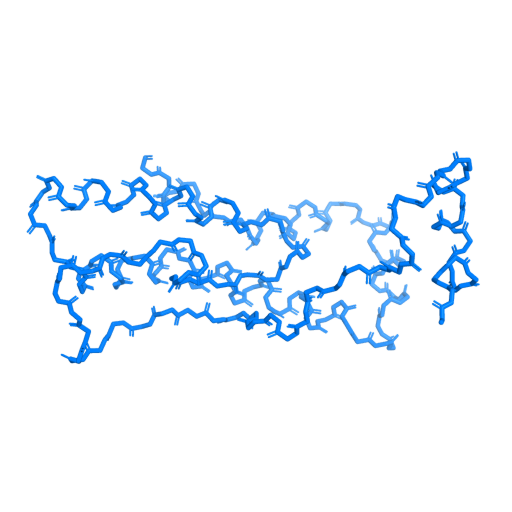
ATOM 660 C CA . HIS A 1 88 ? -8.571 1.747 12.478 1.00 97.81 88 HIS A CA 1
ATOM 661 C C . HIS A 1 88 ? -7.394 1.155 13.248 1.00 97.81 88 HIS A C 1
ATOM 663 O O . HIS A 1 88 ? -6.360 0.875 12.647 1.00 97.81 88 HIS A O 1
ATOM 669 N N . ARG A 1 89 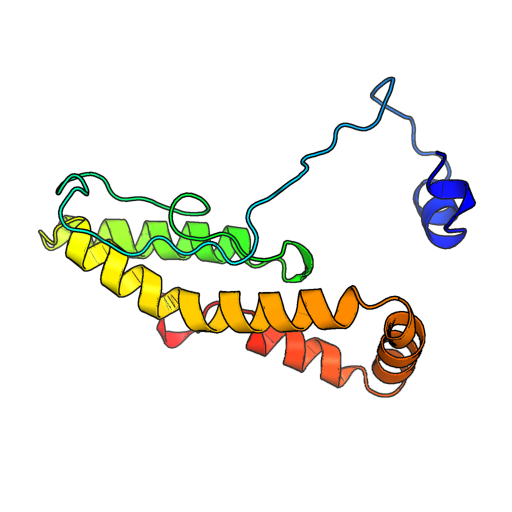? -7.539 0.919 14.561 1.00 96.88 89 ARG A N 1
ATOM 670 C CA . ARG A 1 89 ? -6.508 0.237 15.355 1.00 96.88 89 ARG A CA 1
ATOM 671 C C . ARG A 1 89 ? -6.247 -1.159 14.797 1.00 96.88 89 ARG A C 1
ATOM 673 O O . ARG A 1 89 ? -5.102 -1.457 14.462 1.00 96.88 89 ARG A O 1
ATOM 680 N N . ARG A 1 90 ? -7.303 -1.962 14.629 1.00 96.69 90 ARG A N 1
ATOM 681 C CA . ARG A 1 90 ? -7.198 -3.328 14.105 1.00 96.69 90 ARG A CA 1
ATOM 682 C C . ARG A 1 90 ? -6.607 -3.355 12.697 1.00 96.69 90 ARG A C 1
ATOM 684 O O . ARG A 1 90 ? -5.648 -4.080 12.451 1.00 96.69 90 ARG A O 1
ATOM 691 N N . LEU A 1 91 ? -7.121 -2.515 11.802 1.00 97.31 91 LEU A N 1
ATOM 692 C CA . LEU A 1 91 ? -6.624 -2.418 10.435 1.00 97.31 91 LEU A CA 1
ATOM 693 C C . LEU A 1 91 ? -5.145 -2.014 10.409 1.00 97.31 91 LEU A C 1
ATOM 695 O O . LEU A 1 91 ? -4.365 -2.604 9.665 1.00 97.31 91 LEU A O 1
ATOM 699 N N . SER A 1 92 ? -4.737 -1.051 11.246 1.00 96.94 92 SER A N 1
ATOM 700 C CA . SER A 1 92 ? -3.339 -0.622 11.329 1.00 96.94 92 SER A CA 1
ATOM 701 C C . SER A 1 92 ? -2.413 -1.768 11.741 1.00 96.94 92 SER A C 1
ATOM 703 O O . SER A 1 92 ? -1.315 -1.876 11.199 1.00 96.94 92 SER A O 1
ATOM 705 N N . GLU A 1 93 ? -2.841 -2.650 12.647 1.00 95.62 93 GLU A N 1
ATOM 706 C CA . GLU A 1 93 ? -2.075 -3.831 13.060 1.00 95.62 93 GLU A CA 1
ATOM 707 C C . GLU A 1 93 ? -1.940 -4.837 11.910 1.00 95.62 93 GLU A C 1
ATOM 709 O O . GLU A 1 93 ? -0.832 -5.317 11.656 1.00 95.62 93 GLU A O 1
ATOM 714 N N . ASP A 1 94 ? -3.025 -5.085 11.169 1.00 95.38 94 ASP A N 1
ATOM 715 C CA . ASP A 1 94 ? -3.039 -6.017 10.035 1.00 95.38 94 ASP A CA 1
ATOM 716 C C . ASP A 1 94 ? -2.073 -5.588 8.913 1.00 95.38 94 ASP A C 1
ATOM 718 O O . ASP A 1 94 ? -1.353 -6.422 8.357 1.00 95.38 94 ASP A O 1
ATOM 722 N N . ILE A 1 95 ? -2.013 -4.286 8.595 1.00 95.06 95 ILE A N 1
ATOM 723 C CA . ILE A 1 95 ? -1.275 -3.779 7.421 1.00 95.06 95 ILE A CA 1
ATOM 724 C C . ILE A 1 95 ? 0.100 -3.168 7.743 1.00 95.06 95 ILE A C 1
ATOM 726 O O . ILE A 1 95 ? 0.926 -2.996 6.844 1.00 95.06 95 ILE A O 1
ATOM 730 N N . SER A 1 96 ? 0.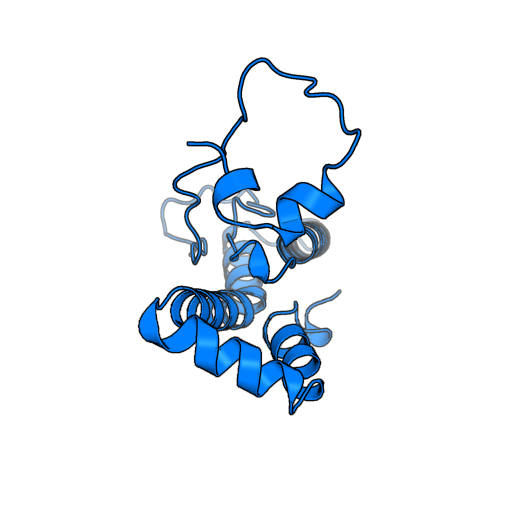415 -2.852 9.006 1.00 94.94 96 SER A N 1
ATOM 731 C CA . SER A 1 96 ? 1.693 -2.193 9.349 1.00 94.94 96 SER A CA 1
ATOM 732 C C . SER A 1 96 ? 2.914 -3.013 8.930 1.00 94.94 96 SER A C 1
ATOM 734 O O . SER A 1 96 ? 3.894 -2.472 8.404 1.00 94.94 96 SER A O 1
ATOM 736 N N . GLY A 1 97 ? 2.856 -4.331 9.142 1.00 92.25 97 GLY A N 1
ATOM 737 C CA . GLY A 1 97 ? 3.968 -5.236 8.863 1.00 92.25 97 GLY A CA 1
ATOM 738 C C . GLY A 1 97 ? 4.295 -5.330 7.373 1.00 92.25 97 GLY A C 1
ATOM 739 O O . GLY A 1 97 ? 5.468 -5.314 6.993 1.00 92.25 97 GLY A O 1
ATOM 740 N N . GLN A 1 98 ? 3.283 -5.421 6.505 1.00 92.00 98 GLN A N 1
ATOM 741 C CA . GLN A 1 98 ? 3.510 -5.471 5.056 1.00 92.00 98 GLN A CA 1
ATOM 742 C C . GLN A 1 98 ? 3.979 -4.123 4.504 1.00 92.00 98 GLN A C 1
ATOM 744 O O . GLN A 1 98 ? 4.931 -4.101 3.730 1.00 92.00 98 GLN A O 1
ATOM 749 N N . ILE A 1 99 ? 3.381 -3.006 4.946 1.00 94.25 99 ILE A N 1
ATOM 750 C CA . ILE A 1 99 ? 3.710 -1.669 4.436 1.00 94.25 99 ILE A CA 1
ATOM 751 C C . ILE A 1 99 ? 5.152 -1.317 4.797 1.00 94.25 99 ILE A C 1
ATOM 753 O O . ILE A 1 99 ? 5.911 -0.854 3.947 1.00 94.25 99 ILE A O 1
ATOM 757 N N . THR A 1 100 ? 5.572 -1.627 6.026 1.00 92.81 100 THR A N 1
ATOM 758 C CA . THR A 1 100 ? 6.957 -1.420 6.465 1.00 92.81 100 THR A CA 1
ATOM 759 C C . THR A 1 100 ? 7.943 -2.229 5.621 1.00 92.81 100 THR A C 1
ATOM 761 O O . THR A 1 100 ? 8.927 -1.681 5.123 1.00 92.81 100 THR A O 1
ATOM 764 N N . ARG A 1 101 ? 7.682 -3.530 5.417 1.00 93.00 101 ARG A N 1
ATOM 765 C CA . ARG A 1 101 ? 8.553 -4.411 4.616 1.00 93.00 101 ARG A CA 1
ATOM 766 C C . ARG A 1 101 ? 8.616 -3.977 3.152 1.00 93.00 101 ARG A C 1
ATOM 768 O O . ARG A 1 101 ? 9.704 -3.919 2.585 1.00 93.00 101 ARG A O 1
ATOM 775 N N . ALA A 1 102 ? 7.480 -3.601 2.570 1.00 91.19 102 ALA A N 1
ATOM 776 C CA . ALA A 1 102 ? 7.406 -3.049 1.224 1.00 91.19 102 ALA A CA 1
ATOM 777 C C . ALA A 1 102 ? 8.195 -1.739 1.096 1.00 91.19 102 ALA A C 1
ATOM 779 O O . ALA A 1 102 ? 8.926 -1.561 0.126 1.00 91.19 102 ALA A O 1
ATOM 780 N N . GLY A 1 103 ? 8.110 -0.850 2.091 1.00 91.44 103 GLY A N 1
ATOM 781 C CA . GLY A 1 103 ? 8.883 0.393 2.138 1.00 91.44 103 GLY A CA 1
ATOM 782 C C . GLY A 1 103 ? 10.393 0.160 2.207 1.00 91.44 103 GLY A C 1
ATOM 783 O O . GLY A 1 103 ? 11.159 0.852 1.538 1.00 91.44 103 GLY A O 1
ATOM 784 N N . TRP A 1 104 ? 10.848 -0.834 2.975 1.00 90.88 104 TRP A N 1
ATOM 785 C CA . TRP A 1 104 ? 12.257 -1.242 2.974 1.00 90.88 104 TRP A CA 1
ATOM 786 C C . TRP A 1 104 ? 12.699 -1.787 1.620 1.00 90.88 104 TRP A C 1
ATOM 788 O O . TRP A 1 104 ? 13.718 -1.341 1.098 1.00 90.88 104 TRP A O 1
ATOM 798 N N . LEU A 1 105 ? 11.914 -2.691 1.028 1.00 87.88 105 LEU A N 1
ATOM 799 C CA . LEU A 1 105 ? 12.215 -3.262 -0.282 1.00 87.88 105 LEU A CA 1
ATOM 800 C C . LEU A 1 105 ? 12.283 -2.182 -1.368 1.00 87.88 105 LEU A C 1
ATOM 802 O O . LEU A 1 105 ? 13.226 -2.161 -2.151 1.00 87.88 105 LEU A O 1
ATOM 806 N N . TYR A 1 106 ? 11.331 -1.246 -1.363 1.00 88.00 106 TYR A N 1
ATOM 807 C CA . TYR A 1 106 ? 11.308 -0.111 -2.280 1.00 88.00 106 TYR A CA 1
ATOM 808 C C . TYR A 1 106 ? 12.551 0.772 -2.133 1.00 88.00 106 TYR A C 1
ATOM 810 O O . TYR A 1 106 ? 13.181 1.111 -3.132 1.00 88.00 106 TYR A O 1
ATOM 818 N N . ARG A 1 107 ? 12.949 1.110 -0.898 1.00 87.69 107 ARG A N 1
ATOM 819 C CA . ARG A 1 107 ? 14.160 1.908 -0.649 1.00 87.69 107 ARG A CA 1
ATOM 820 C C . ARG A 1 107 ? 15.420 1.202 -1.137 1.00 87.69 107 ARG A C 1
ATOM 822 O O . ARG A 1 107 ? 16.227 1.842 -1.796 1.00 87.69 107 ARG A O 1
ATOM 829 N N . LEU A 1 108 ? 15.562 -0.096 -0.866 1.00 85.56 108 LEU A N 1
ATOM 830 C CA . LEU A 1 108 ? 16.700 -0.891 -1.343 1.00 85.56 108 LEU A CA 1
ATOM 831 C C . LEU A 1 108 ? 16.742 -0.960 -2.875 1.00 85.56 108 LEU A C 1
ATOM 833 O O . LEU A 1 108 ? 17.792 -0.742 -3.470 1.00 85.56 108 LEU A O 1
ATOM 837 N N . ALA A 1 109 ? 15.594 -1.192 -3.516 1.00 81.75 109 ALA A N 1
ATOM 838 C CA . ALA A 1 109 ? 15.481 -1.233 -4.973 1.00 81.75 109 ALA A CA 1
ATOM 839 C C . ALA A 1 109 ? 15.684 0.140 -5.640 1.00 81.75 109 ALA A C 1
ATOM 841 O O . ALA A 1 109 ? 15.996 0.205 -6.825 1.00 81.75 109 ALA A O 1
ATOM 842 N N . SER A 1 110 ? 15.529 1.241 -4.901 1.00 82.81 110 SER A N 1
ATOM 843 C CA . SER A 1 110 ? 15.694 2.606 -5.420 1.00 82.81 110 SER A CA 1
ATOM 844 C C . SER A 1 110 ? 17.115 3.161 -5.245 1.00 82.81 110 SER A C 1
ATOM 846 O O . SER A 1 110 ? 17.363 4.305 -5.614 1.00 82.81 110 SER A O 1
ATOM 848 N N . MET A 1 111 ? 18.053 2.394 -4.673 1.00 85.81 111 MET A N 1
ATOM 849 C CA . MET A 1 111 ? 19.448 2.822 -4.510 1.00 85.81 111 MET A CA 1
ATOM 850 C C . MET A 1 111 ? 20.231 2.630 -5.823 1.00 85.81 111 MET A C 1
ATOM 852 O O . MET A 1 111 ? 20.453 1.479 -6.213 1.00 85.81 111 MET A O 1
ATOM 856 N N . PRO A 1 112 ? 20.718 3.706 -6.477 1.00 75.62 112 PRO A N 1
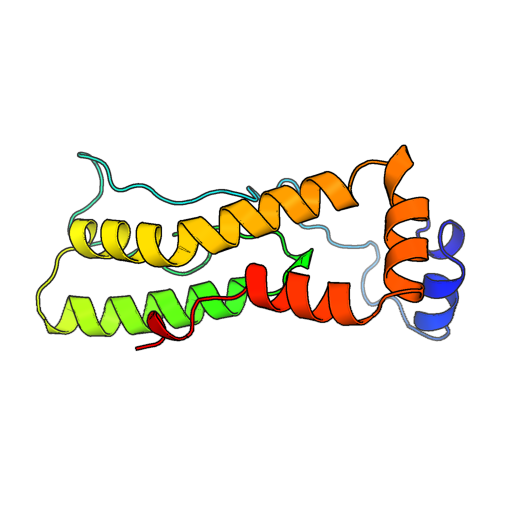ATOM 857 C CA . PRO A 1 112 ? 21.326 3.630 -7.814 1.00 75.62 112 PRO A CA 1
ATOM 858 C C . PRO A 1 112 ? 22.501 2.647 -7.902 1.00 75.62 112 PRO A C 1
ATOM 860 O O . PRO A 1 112 ? 22.616 1.881 -8.853 1.00 75.62 112 PRO A O 1
ATOM 863 N N . ASN A 1 113 ? 23.332 2.598 -6.857 1.00 80.50 113 ASN A N 1
ATOM 864 C CA . ASN A 1 113 ? 24.537 1.762 -6.824 1.00 80.50 113 ASN A CA 1
ATOM 865 C C . ASN A 1 113 ? 24.252 0.278 -6.537 1.00 80.50 113 ASN A C 1
ATOM 867 O O . ASN A 1 113 ? 25.145 -0.553 -6.681 1.00 80.50 113 ASN A O 1
ATOM 871 N N . LEU A 1 114 ? 23.036 -0.069 -6.102 1.00 78.75 114 LEU A N 1
ATOM 872 C CA . LEU A 1 114 ? 22.669 -1.441 -5.740 1.00 78.75 114 LEU A CA 1
ATOM 873 C C . LEU A 1 114 ? 21.735 -2.096 -6.753 1.00 78.75 114 LEU A C 1
ATOM 875 O O . LEU A 1 114 ? 21.655 -3.320 -6.774 1.00 78.75 114 LEU A O 1
ATOM 879 N N . GLN A 1 115 ? 21.067 -1.322 -7.611 1.00 76.31 115 GLN A N 1
ATOM 880 C CA . GLN A 1 115 ? 20.108 -1.849 -8.585 1.00 76.31 115 GLN A CA 1
ATOM 881 C C . GLN A 1 115 ? 20.707 -2.959 -9.452 1.00 76.31 115 GLN A C 1
ATOM 883 O O . GLN A 1 115 ? 20.163 -4.062 -9.484 1.00 76.31 115 GLN A O 1
ATOM 888 N N . GLY A 1 116 ? 21.860 -2.720 -10.085 1.00 77.19 116 GLY A N 1
ATOM 889 C CA . GLY A 1 116 ? 22.501 -3.717 -10.952 1.00 77.19 116 GLY A CA 1
ATOM 890 C C . GLY A 1 116 ? 22.876 -5.012 -10.220 1.00 77.19 116 GLY A C 1
ATOM 891 O O . GLY A 1 116 ? 22.675 -6.105 -10.751 1.00 77.19 116 GLY A O 1
ATOM 892 N N . VAL A 1 117 ? 23.343 -4.906 -8.971 1.00 81.81 117 VAL A N 1
ATOM 893 C CA . VAL A 1 117 ? 23.710 -6.061 -8.131 1.00 81.81 117 VAL A CA 1
ATOM 894 C C . VAL A 1 117 ? 22.466 -6.827 -7.687 1.00 81.81 117 VAL A C 1
ATOM 896 O O . VAL A 1 117 ? 22.442 -8.054 -7.758 1.00 81.81 117 VAL A O 1
ATOM 899 N N . ILE A 1 118 ? 21.416 -6.116 -7.271 1.00 80.62 118 ILE A N 1
ATOM 900 C CA . ILE A 1 118 ? 20.141 -6.705 -6.855 1.00 80.62 118 ILE A CA 1
ATOM 901 C C . ILE A 1 118 ? 19.513 -7.474 -8.020 1.00 80.62 118 ILE A C 1
ATOM 903 O O . ILE A 1 118 ? 19.155 -8.638 -7.848 1.00 80.62 118 ILE A O 1
ATOM 907 N N . PHE A 1 119 ? 19.422 -6.869 -9.208 1.00 79.38 119 PHE A N 1
ATOM 908 C CA . PHE A 1 119 ? 18.836 -7.529 -10.377 1.00 79.38 119 PHE A CA 1
ATOM 909 C C . PHE A 1 119 ? 19.661 -8.735 -10.836 1.00 79.38 119 PHE A C 1
ATOM 911 O O . PHE A 1 119 ? 19.090 -9.801 -11.068 1.00 79.38 119 PHE A O 1
ATOM 918 N N . SER A 1 120 ? 20.991 -8.616 -10.877 1.00 80.06 120 SER A N 1
ATOM 919 C CA . SER A 1 120 ? 21.879 -9.745 -11.203 1.00 80.06 120 SER A CA 1
ATOM 920 C C . SER A 1 120 ? 21.743 -10.887 -10.187 1.00 80.06 120 SER A C 1
ATOM 922 O O . SER A 1 120 ? 21.623 -12.054 -10.554 1.00 80.06 120 SER A O 1
ATOM 924 N N . GLY A 1 121 ? 21.674 -10.562 -8.892 1.00 81.62 121 GLY A N 1
ATOM 925 C CA . GLY A 1 121 ? 21.452 -11.545 -7.831 1.00 81.62 121 GLY A CA 1
ATOM 926 C C . GLY A 1 121 ? 20.081 -12.225 -7.916 1.00 81.62 121 GLY A C 1
ATOM 927 O O . GLY A 1 121 ? 19.967 -13.430 -7.688 1.00 81.62 121 GLY A O 1
ATOM 928 N N . MET A 1 122 ? 19.035 -11.487 -8.298 1.00 81.56 122 MET A N 1
ATOM 929 C CA . MET A 1 122 ? 17.688 -12.038 -8.490 1.00 81.56 122 MET A CA 1
ATOM 930 C C . MET A 1 122 ? 17.605 -13.001 -9.679 1.00 81.56 122 MET A C 1
ATOM 932 O O . MET A 1 122 ? 16.857 -13.976 -9.600 1.00 81.56 122 MET A O 1
ATOM 936 N N . GLN A 1 123 ? 18.384 -12.774 -10.743 1.00 81.06 123 GLN A N 1
ATOM 937 C CA . GLN A 1 123 ? 18.485 -13.706 -11.874 1.00 81.06 123 GLN A CA 1
ATOM 938 C C . GLN A 1 123 ? 19.125 -15.038 -11.461 1.00 81.06 123 GLN A C 1
ATOM 940 O O . GLN A 1 123 ? 18.681 -16.097 -11.901 1.00 81.06 123 GLN A O 1
ATOM 945 N N . LEU A 1 124 ? 20.121 -14.995 -10.570 1.00 84.31 124 LEU A N 1
ATOM 946 C CA . LEU A 1 124 ? 20.793 -16.190 -10.048 1.00 84.31 124 LEU A CA 1
ATOM 947 C C . LEU A 1 124 ? 19.941 -16.956 -9.028 1.00 84.31 124 LEU A C 1
ATOM 949 O O . LEU A 1 124 ? 20.052 -18.176 -8.916 1.00 84.31 124 LEU A O 1
ATOM 953 N N . PHE A 1 125 ? 19.073 -16.260 -8.288 1.00 83.94 125 PHE A N 1
ATOM 954 C CA . PHE A 1 125 ? 18.206 -16.879 -7.289 1.00 83.94 125 PHE A CA 1
ATOM 955 C C . PHE A 1 125 ? 16.742 -16.431 -7.432 1.00 83.94 125 PHE A C 1
ATOM 957 O O . PHE A 1 125 ? 16.245 -15.642 -6.619 1.00 83.94 125 PHE A O 1
ATOM 964 N N . PRO A 1 126 ? 15.985 -16.977 -8.404 1.00 80.19 126 PRO A N 1
ATOM 965 C CA . PRO A 1 126 ? 14.604 -16.563 -8.686 1.00 80.19 126 PRO A CA 1
ATOM 966 C C . PRO A 1 126 ? 13.625 -16.829 -7.527 1.00 80.19 126 PRO A C 1
ATOM 968 O O . PRO A 1 126 ? 12.541 -16.245 -7.461 1.00 80.19 126 PRO A O 1
ATOM 971 N N . ALA A 1 127 ? 13.989 -17.682 -6.562 1.00 85.19 127 ALA A N 1
ATOM 972 C CA . ALA A 1 127 ? 13.207 -17.886 -5.342 1.00 85.19 127 ALA A CA 1
ATOM 973 C C . ALA A 1 127 ? 13.168 -16.644 -4.425 1.00 85.19 127 ALA A C 1
ATOM 975 O O . ALA A 1 127 ? 12.219 -16.503 -3.649 1.00 85.19 127 ALA A O 1
ATOM 976 N N . SER A 1 128 ? 14.133 -15.722 -4.546 1.00 81.94 128 SER A N 1
ATOM 977 C CA . SER A 1 128 ? 14.151 -14.448 -3.810 1.00 81.94 128 SER A CA 1
ATOM 978 C C . SER A 1 128 ? 12.919 -13.590 -4.111 1.00 81.94 128 SER A C 1
ATOM 980 O O . SER A 1 128 ? 12.300 -13.068 -3.184 1.00 81.94 128 SER A O 1
ATOM 982 N N . LEU A 1 129 ? 12.489 -13.529 -5.376 1.00 79.50 129 LEU A N 1
ATOM 983 C CA . LEU A 1 129 ? 11.297 -12.790 -5.804 1.00 79.50 129 LEU A CA 1
ATOM 984 C C . LEU A 1 129 ? 10.023 -13.351 -5.168 1.00 79.50 129 LEU A C 1
ATOM 986 O O . LEU A 1 129 ? 9.180 -12.603 -4.676 1.00 79.50 129 LEU A O 1
ATOM 990 N N . ARG A 1 130 ? 9.905 -14.684 -5.104 1.00 81.88 130 ARG A N 1
ATOM 991 C CA . ARG A 1 130 ? 8.775 -15.341 -4.430 1.00 81.88 130 ARG A CA 1
ATOM 992 C C . ARG A 1 130 ? 8.756 -15.041 -2.934 1.00 81.88 130 ARG A C 1
ATOM 994 O O . ARG A 1 130 ? 7.679 -14.861 -2.369 1.00 81.88 130 ARG A O 1
ATOM 1001 N N . MET A 1 131 ? 9.922 -14.989 -2.293 1.00 80.88 131 MET A N 1
ATOM 1002 C CA . MET A 1 131 ? 10.023 -14.644 -0.876 1.00 80.88 131 MET A CA 1
ATOM 1003 C C . MET A 1 131 ? 9.650 -13.179 -0.633 1.00 80.88 131 MET A C 1
ATOM 1005 O O . MET A 1 131 ? 8.826 -12.905 0.236 1.00 80.88 131 MET A O 1
ATOM 1009 N N . ALA A 1 132 ? 10.186 -12.257 -1.436 1.00 78.38 132 ALA A N 1
ATOM 1010 C CA . ALA A 1 132 ? 9.849 -10.839 -1.373 1.00 78.38 132 ALA A CA 1
ATOM 1011 C C . ALA A 1 132 ? 8.333 -10.632 -1.506 1.00 78.38 132 ALA A C 1
ATOM 1013 O O . ALA A 1 132 ? 7.723 -10.025 -0.631 1.00 78.38 132 ALA A O 1
ATOM 1014 N N . ALA A 1 133 ? 7.708 -11.258 -2.508 1.00 80.06 133 ALA A N 1
ATOM 1015 C CA . ALA A 1 133 ? 6.263 -11.199 -2.705 1.00 80.06 133 ALA A CA 1
ATOM 1016 C C . ALA A 1 133 ? 5.465 -11.759 -1.513 1.00 80.06 133 ALA A C 1
ATOM 1018 O O . ALA A 1 133 ? 4.432 -11.205 -1.149 1.00 80.06 133 ALA A O 1
ATOM 1019 N N . ARG A 1 134 ? 5.918 -12.847 -0.872 1.00 80.88 134 ARG A N 1
ATOM 1020 C CA . ARG A 1 134 ? 5.263 -13.387 0.337 1.00 80.88 134 ARG A CA 1
ATOM 1021 C C . ARG A 1 134 ? 5.376 -12.438 1.528 1.00 80.88 134 ARG A C 1
ATOM 1023 O O . ARG A 1 134 ? 4.436 -12.331 2.309 1.00 80.88 134 ARG A O 1
ATOM 1030 N N . LEU A 1 135 ? 6.516 -11.769 1.676 1.00 79.06 135 LEU A N 1
ATOM 1031 C CA . LEU A 1 135 ? 6.781 -10.854 2.785 1.00 79.06 135 LEU A CA 1
ATOM 1032 C C . LEU A 1 135 ? 6.045 -9.516 2.645 1.00 79.06 135 LEU A C 1
ATOM 1034 O O . LEU A 1 135 ? 5.847 -8.837 3.646 1.00 79.06 135 LEU A O 1
ATOM 1038 N N . THR A 1 136 ? 5.621 -9.130 1.446 1.00 76.88 136 THR A N 1
ATOM 1039 C CA . THR A 1 136 ? 4.926 -7.855 1.208 1.00 76.88 136 THR A CA 1
ATOM 1040 C C . THR A 1 136 ? 3.417 -7.997 1.013 1.00 76.88 136 THR A C 1
ATOM 1042 O O . THR A 1 136 ? 2.771 -6.995 0.735 1.00 76.88 136 THR A O 1
ATOM 1045 N N . ARG A 1 137 ? 2.858 -9.207 1.156 1.00 81.31 137 ARG A N 1
ATOM 1046 C CA . ARG A 1 137 ? 1.417 -9.482 1.020 1.00 81.31 137 ARG A CA 1
ATOM 1047 C C . ARG A 1 137 ? 0.657 -9.381 2.344 1.00 81.31 137 ARG A C 1
ATOM 1049 O O . ARG A 1 137 ? 1.207 -9.737 3.391 1.00 81.31 137 ARG A O 1
ATOM 1056 N N . VAL A 1 138 ? -0.637 -9.054 2.256 1.00 68.81 138 VAL A N 1
ATOM 1057 C CA . VAL A 1 138 ? -1.611 -9.209 3.350 1.00 68.81 138 VAL A CA 1
ATOM 1058 C C . VAL A 1 138 ? -1.559 -10.634 3.901 1.00 68.81 138 VAL A C 1
ATOM 1060 O O . VAL A 1 138 ? -1.799 -11.588 3.136 1.00 68.81 138 VAL A O 1
ATOM 1063 N N . PRO A 1 139 ? -1.255 -10.805 5.209 1.00 72.69 139 PRO A N 1
ATOM 1064 C CA . PRO A 1 139 ? -1.228 -12.109 5.853 1.00 72.69 139 PRO A CA 1
ATOM 1065 C C . PRO A 1 139 ? -2.549 -12.848 5.659 1.00 72.69 139 PRO A C 1
ATOM 1067 O O . PRO A 1 139 ? -3.625 -12.286 5.835 1.00 72.69 139 PRO A O 1
ATOM 1070 N N . VAL A 1 140 ? -2.475 -14.145 5.351 1.00 64.44 140 VAL A N 1
ATOM 1071 C CA . VAL A 1 140 ? -3.675 -14.983 5.177 1.00 64.44 140 VAL A CA 1
ATOM 1072 C C . VAL A 1 140 ? -4.527 -15.010 6.451 1.00 64.44 140 VAL A C 1
ATOM 1074 O O . VAL A 1 140 ? -5.742 -15.001 6.353 1.00 64.44 140 VAL A O 1
ATOM 1077 N N . LYS A 1 141 ? -3.904 -14.942 7.638 1.00 61.12 141 LYS A N 1
ATOM 1078 C CA . LYS A 1 141 ? -4.609 -14.870 8.932 1.00 61.12 141 LYS A CA 1
ATOM 1079 C C . LYS A 1 141 ? -5.470 -13.615 9.117 1.00 61.12 141 LYS A C 1
ATOM 1081 O O . LYS A 1 141 ? -6.311 -13.612 10.007 1.00 61.12 141 LYS A O 1
ATOM 1086 N N . SER A 1 142 ? -5.231 -12.567 8.332 1.00 58.81 142 SER A N 1
ATOM 1087 C CA . SER A 1 142 ? -6.016 -11.334 8.378 1.00 58.81 142 SER A CA 1
ATOM 1088 C C . SER A 1 142 ? -7.158 -11.347 7.362 1.00 58.81 142 SER A C 1
ATOM 1090 O O . SER A 1 142 ? -8.072 -10.555 7.504 1.00 58.81 142 SER A O 1
ATOM 1092 N N . ARG A 1 143 ? -7.162 -12.255 6.376 1.00 58.38 143 ARG A N 1
ATOM 1093 C CA . ARG A 1 143 ? -8.284 -12.401 5.439 1.00 58.38 143 ARG A CA 1
ATOM 1094 C C . ARG A 1 143 ? -9.441 -13.070 6.180 1.00 58.38 143 ARG A C 1
ATOM 1096 O O . ARG A 1 143 ? -9.415 -14.284 6.368 1.00 58.38 143 ARG A O 1
ATOM 1103 N N . LEU A 1 144 ? -10.368 -12.252 6.668 1.00 51.62 144 LEU A N 1
ATOM 1104 C CA . LEU A 1 144 ? -11.688 -12.694 7.113 1.00 51.62 144 LEU A CA 1
ATOM 1105 C C . LEU A 1 144 ? -12.478 -13.247 5.923 1.00 51.62 144 LEU A C 1
ATOM 1107 O O . LEU A 1 144 ? -12.352 -12.663 4.821 1.00 51.62 144 LEU A O 1
#

pLDDT: mean 88.01, std 9.25, range [51.62, 97.81]

Secondary structure (DSSP, 8-state):
--HHHH-HHHHHHTTT---SSSS--------TT-B----TTS-TT----GGGTB---GGG--HHHHHHHHHHHHHHHHHTT--HHHHHHHHHHHHHHHHHHHHHHHHHHT-HHHHHHHHHHHHH-THHHHHHHHHTSPPGGG--